Protein AF-A0A7Y7M8V8-F1 (afdb_monomer_lite)

Radius of gyration: 35.64 Å; chains: 1; bounding box: 34×25×125 Å

Sequence (103 aa):
MVRLAVLAALSCHGVASLQGTARAAEIVNPPLIYPPDTWQGRSSATIRVLDTLDSHVQVLTVPVGQDATYKALTIHVGACRDRPATLAPDAAAWVSVRDARQD

pLDDT: mean 85.19, std 17.35, range [39.41, 98.38]

Structure (mmCIF, N/CA/C/O backbone):
data_AF-A0A7Y7M8V8-F1
#
_entry.id   AF-A0A7Y7M8V8-F1
#
loop_
_atom_site.group_PDB
_atom_site.id
_atom_site.type_symbol
_atom_site.label_atom_id
_atom_site.label_alt_id
_atom_site.label_comp_id
_atom_site.label_asym_id
_atom_site.label_entity_id
_atom_site.label_seq_id
_atom_site.pdbx_PDB_ins_code
_atom_site.Cartn_x
_atom_site.Cartn_y
_atom_site.Cartn_z
_atom_site.occupancy
_atom_site.B_iso_or_equiv
_atom_site.auth_seq_id
_atom_site.auth_comp_id
_atom_site.auth_asym_id
_atom_site.auth_atom_id
_atom_site.pdbx_PDB_model_num
ATOM 1 N N . MET A 1 1 ? -12.256 12.903 -102.349 1.00 39.53 1 MET A N 1
ATOM 2 C CA . MET A 1 1 ? -11.100 12.053 -102.716 1.00 39.53 1 MET A CA 1
ATOM 3 C C . MET A 1 1 ? -10.357 11.749 -101.415 1.00 39.53 1 MET A C 1
ATOM 5 O O . MET A 1 1 ? -9.810 12.670 -100.841 1.00 39.53 1 MET A O 1
ATOM 9 N N . VAL A 1 2 ? -10.644 10.638 -100.721 1.00 40.38 2 VAL A N 1
ATOM 10 C CA . VAL A 1 2 ? -10.120 9.271 -100.975 1.00 40.38 2 VAL A CA 1
ATOM 11 C C . VAL A 1 2 ? -8.599 9.269 -100.754 1.00 40.38 2 VAL A C 1
ATOM 13 O O . VAL A 1 2 ? -7.888 9.728 -101.637 1.00 40.38 2 VAL A O 1
ATOM 16 N N . ARG A 1 3 ? -8.092 8.943 -99.550 1.00 45.53 3 ARG A N 1
ATOM 17 C CA . ARG A 1 3 ? -7.362 7.698 -99.153 1.00 45.53 3 ARG A CA 1
ATOM 18 C C . ARG A 1 3 ? -6.282 8.121 -98.124 1.00 45.53 3 ARG A C 1
ATOM 20 O O . ARG A 1 3 ? -5.821 9.244 -98.223 1.00 45.53 3 ARG A O 1
ATOM 27 N N . LEU A 1 4 ? -5.762 7.346 -97.175 1.00 39.41 4 LEU A N 1
ATOM 28 C CA . LEU A 1 4 ? -6.053 6.029 -96.612 1.00 39.41 4 LEU A CA 1
ATOM 29 C C . LEU A 1 4 ? -5.196 5.903 -95.332 1.00 39.41 4 LEU A C 1
ATOM 31 O O . LEU A 1 4 ? -4.106 6.463 -95.257 1.00 39.41 4 LEU A O 1
ATOM 35 N N . ALA A 1 5 ? -5.709 5.165 -94.354 1.00 51.12 5 ALA A N 1
ATOM 36 C CA . ALA A 1 5 ? -5.081 4.789 -93.095 1.00 51.12 5 ALA A CA 1
ATOM 37 C C . ALA A 1 5 ? -3.720 4.087 -93.235 1.00 51.12 5 ALA A C 1
ATOM 39 O O . ALA A 1 5 ? -3.570 3.241 -94.111 1.00 51.12 5 ALA A O 1
ATOM 40 N N . VAL A 1 6 ? -2.831 4.303 -92.256 1.00 51.28 6 VAL A N 1
ATOM 41 C CA . VAL A 1 6 ? -2.018 3.223 -91.665 1.00 51.28 6 VAL A CA 1
ATOM 42 C C . VAL A 1 6 ? -1.915 3.459 -90.153 1.00 51.28 6 VAL A C 1
ATOM 44 O O . VAL A 1 6 ? -1.092 4.231 -89.671 1.00 51.28 6 VAL A O 1
ATOM 47 N N . LEU A 1 7 ? -2.797 2.792 -89.405 1.00 50.16 7 LEU A N 1
ATOM 48 C CA . LEU A 1 7 ? -2.651 2.557 -87.971 1.00 50.16 7 LEU A CA 1
ATOM 49 C C . LEU A 1 7 ? -1.575 1.481 -87.784 1.00 50.16 7 LEU A C 1
ATOM 51 O O . LEU A 1 7 ? -1.818 0.309 -88.069 1.00 50.16 7 LEU A O 1
ATOM 55 N N . ALA A 1 8 ? -0.393 1.869 -87.309 1.00 52.03 8 ALA A N 1
ATOM 56 C CA . ALA A 1 8 ? 0.579 0.913 -86.796 1.00 52.03 8 ALA A CA 1
ATOM 57 C C . ALA A 1 8 ? 0.076 0.403 -85.438 1.00 52.03 8 ALA A C 1
ATOM 59 O O . ALA A 1 8 ? 0.242 1.047 -84.403 1.00 52.03 8 ALA A O 1
ATOM 60 N N . ALA A 1 9 ? -0.605 -0.741 -85.470 1.00 55.97 9 ALA A N 1
ATOM 61 C CA . ALA A 1 9 ? -1.009 -1.489 -84.292 1.00 55.97 9 ALA A CA 1
ATOM 62 C C . ALA A 1 9 ? 0.242 -2.035 -83.587 1.00 55.97 9 ALA A C 1
ATOM 64 O O . ALA A 1 9 ? 0.764 -3.088 -83.946 1.00 55.97 9 ALA A O 1
ATOM 65 N N . LEU A 1 10 ? 0.731 -1.309 -82.581 1.00 56.34 10 LEU A N 1
ATOM 66 C CA . LEU A 1 10 ? 1.698 -1.838 -81.628 1.00 56.34 10 LEU A CA 1
ATOM 67 C C . LEU A 1 10 ? 0.913 -2.574 -80.534 1.00 56.34 10 LEU A C 1
ATOM 69 O O . LEU A 1 10 ? 0.524 -2.007 -79.515 1.00 56.34 10 LEU A O 1
ATOM 73 N N . SER A 1 11 ? 0.604 -3.844 -80.786 1.00 57.94 11 SER A N 1
ATOM 74 C CA . SER A 1 11 ? 0.015 -4.748 -79.800 1.00 57.94 11 SER A CA 1
ATOM 75 C C . SER A 1 11 ? 1.048 -5.066 -78.715 1.00 57.94 11 SER A C 1
ATOM 77 O O . SER A 1 11 ? 1.807 -6.035 -78.809 1.00 57.94 11 SER A O 1
ATOM 79 N N . CYS A 1 12 ? 1.091 -4.218 -77.684 1.00 43.25 12 CYS A N 1
ATOM 80 C CA . CYS A 1 12 ? 1.772 -4.511 -76.429 1.00 43.25 12 CYS A CA 1
ATOM 81 C C . CYS A 1 12 ? 1.113 -5.740 -75.802 1.00 43.25 12 CYS A C 1
ATOM 83 O O . CYS A 1 12 ? -0.061 -5.723 -75.432 1.00 43.25 12 CYS A O 1
ATOM 85 N N . HIS A 1 13 ? 1.878 -6.823 -75.736 1.00 51.31 13 HIS A N 1
ATOM 86 C CA . HIS A 1 13 ? 1.470 -8.067 -75.110 1.00 51.31 13 HIS A CA 1
ATOM 87 C C . HIS A 1 13 ? 1.230 -7.813 -73.617 1.00 51.31 13 HIS A C 1
ATOM 89 O O . HIS A 1 13 ? 1.998 -7.100 -72.970 1.00 51.31 13 HIS A O 1
ATOM 95 N N . GLY A 1 14 ? 0.130 -8.361 -73.098 1.00 57.75 14 GLY A N 1
ATOM 96 C CA . GLY A 1 14 ? -0.328 -8.151 -71.730 1.00 57.75 14 GLY A CA 1
ATOM 97 C C . GLY A 1 14 ? 0.740 -8.514 -70.703 1.00 57.75 14 GLY A C 1
ATOM 98 O O . GLY A 1 14 ? 1.100 -9.679 -70.543 1.00 57.75 14 GLY A O 1
ATOM 99 N N . VAL A 1 15 ? 1.215 -7.505 -69.979 1.00 63.34 15 VAL A N 1
ATOM 100 C CA . VAL A 1 15 ? 2.007 -7.693 -68.767 1.00 63.34 15 VAL A CA 1
ATOM 101 C C . VAL A 1 15 ? 1.023 -8.059 -67.659 1.00 63.34 15 VAL A C 1
ATOM 103 O O . VAL A 1 15 ? 0.357 -7.193 -67.097 1.00 63.34 15 VAL A O 1
ATOM 106 N N . ALA A 1 16 ? 0.888 -9.354 -67.373 1.00 62.75 16 ALA A N 1
ATOM 107 C CA . ALA A 1 16 ? 0.229 -9.818 -66.160 1.00 62.75 16 ALA A CA 1
ATOM 108 C C . ALA A 1 16 ? 1.131 -9.461 -64.971 1.00 62.75 16 ALA A C 1
ATOM 110 O O . ALA A 1 16 ? 2.093 -10.162 -64.657 1.00 62.75 16 ALA A O 1
ATOM 111 N N . SER A 1 17 ? 0.862 -8.320 -64.342 1.00 64.25 17 SER A N 1
ATOM 112 C CA . SER A 1 17 ? 1.519 -7.909 -63.110 1.00 64.25 17 SER A CA 1
ATOM 113 C C . SER A 1 17 ? 1.072 -8.829 -61.973 1.00 64.25 17 SER A C 1
ATOM 115 O O . SER A 1 17 ? -0.026 -8.703 -61.436 1.00 64.25 17 SER A O 1
ATOM 117 N N . LEU A 1 18 ? 1.945 -9.761 -61.581 1.00 61.28 18 LEU A N 1
ATOM 118 C CA . LEU A 1 18 ? 1.863 -10.431 -60.285 1.00 61.28 18 LEU A CA 1
ATOM 119 C C . LEU A 1 18 ? 2.066 -9.372 -59.195 1.00 61.28 18 LEU A C 1
ATOM 121 O O . LEU A 1 18 ? 3.190 -9.041 -58.823 1.00 61.28 18 LEU A O 1
ATOM 125 N N . GLN A 1 19 ? 0.967 -8.805 -58.702 1.00 63.34 19 GLN A N 1
ATOM 126 C CA . GLN A 1 19 ? 0.968 -7.943 -57.526 1.00 63.34 19 GLN A CA 1
ATOM 127 C C . GLN A 1 19 ? 1.156 -8.812 -56.277 1.00 63.34 19 GLN A C 1
ATOM 129 O O . GLN A 1 19 ? 0.208 -9.145 -55.572 1.00 63.34 19 GLN A O 1
ATOM 134 N N . GLY A 1 20 ? 2.398 -9.221 -56.017 1.00 65.50 20 GLY A N 1
ATOM 135 C CA . GLY A 1 20 ? 2.774 -9.780 -54.725 1.00 65.50 20 GLY A CA 1
ATOM 136 C C . GLY A 1 20 ? 2.713 -8.678 -53.670 1.00 65.50 20 GLY A C 1
ATOM 137 O O . GLY A 1 20 ? 3.485 -7.723 -53.727 1.00 65.50 20 GLY A O 1
ATOM 138 N N . THR A 1 21 ? 1.799 -8.783 -52.707 1.00 71.06 21 THR A N 1
ATOM 139 C CA . THR A 1 21 ? 1.769 -7.884 -51.548 1.00 71.06 21 THR A CA 1
ATOM 140 C C . THR A 1 21 ? 2.996 -8.154 -50.679 1.00 71.06 21 THR A C 1
ATOM 142 O O . THR A 1 21 ? 3.006 -9.097 -49.886 1.00 71.06 21 THR A O 1
ATOM 145 N N . ALA A 1 22 ? 4.047 -7.352 -50.837 1.00 70.19 22 ALA A N 1
ATOM 146 C CA . ALA A 1 22 ? 5.196 -7.385 -49.943 1.00 70.19 22 ALA A CA 1
ATOM 147 C C . ALA A 1 22 ? 4.773 -6.847 -48.567 1.00 70.19 22 ALA A C 1
ATOM 149 O O . ALA A 1 22 ? 4.332 -5.704 -48.447 1.00 70.19 22 ALA A O 1
ATOM 150 N N . ARG A 1 23 ? 4.887 -7.671 -47.519 1.00 75.12 23 ARG A N 1
ATOM 151 C CA . ARG A 1 23 ? 4.767 -7.197 -46.135 1.00 75.12 23 ARG A CA 1
ATOM 152 C C . ARG A 1 23 ? 6.087 -6.547 -45.739 1.00 75.12 23 ARG A C 1
ATOM 154 O O . ARG A 1 23 ? 7.130 -7.190 -45.813 1.00 75.12 23 ARG A O 1
ATOM 161 N N . ALA A 1 24 ? 6.041 -5.276 -45.350 1.00 75.06 24 ALA A N 1
ATOM 162 C CA . ALA A 1 24 ? 7.185 -4.614 -44.738 1.00 75.06 24 ALA A CA 1
ATOM 163 C C . ALA A 1 24 ? 7.496 -5.278 -43.387 1.00 75.06 24 ALA A C 1
ATOM 165 O O . ALA A 1 24 ? 6.579 -5.704 -42.682 1.00 75.06 24 ALA A O 1
ATOM 166 N N . ALA A 1 25 ? 8.779 -5.379 -43.040 1.00 77.88 25 ALA A N 1
ATOM 167 C CA . ALA A 1 25 ? 9.182 -5.819 -41.713 1.00 77.88 25 ALA A CA 1
ATOM 168 C C . ALA A 1 25 ? 8.694 -4.795 -40.678 1.00 77.88 25 ALA A C 1
ATOM 170 O O . ALA A 1 25 ? 8.988 -3.604 -40.792 1.00 77.88 25 ALA A O 1
ATOM 171 N N . GLU A 1 26 ? 7.934 -5.256 -39.688 1.00 82.94 26 GLU A N 1
ATOM 172 C CA . GLU A 1 26 ? 7.537 -4.427 -38.556 1.00 82.94 26 GLU A CA 1
ATOM 173 C C . GLU A 1 26 ? 8.739 -4.265 -37.627 1.00 82.94 26 GLU A C 1
ATOM 175 O O . GLU A 1 26 ? 9.309 -5.246 -37.144 1.00 82.94 26 GLU A O 1
ATOM 180 N N . ILE A 1 27 ? 9.154 -3.019 -37.404 1.00 82.25 27 ILE A N 1
ATOM 181 C CA . ILE A 1 27 ? 10.169 -2.711 -36.400 1.00 82.25 27 ILE A CA 1
ATOM 182 C C . ILE A 1 27 ? 9.505 -2.897 -35.038 1.00 82.25 27 ILE A C 1
ATOM 184 O O . ILE A 1 27 ? 8.696 -2.074 -34.617 1.00 82.25 27 ILE A O 1
ATOM 188 N N . VAL A 1 28 ? 9.849 -3.987 -34.356 1.00 86.06 28 VAL A N 1
ATOM 189 C CA . VAL A 1 28 ? 9.449 -4.216 -32.967 1.00 86.06 28 VAL A CA 1
ATOM 190 C C . VAL A 1 28 ? 10.493 -3.576 -32.064 1.00 86.06 28 VAL A C 1
ATOM 192 O O . VAL A 1 28 ? 11.693 -3.814 -32.219 1.00 86.06 28 VAL A O 1
ATOM 195 N N . ASN A 1 29 ? 10.042 -2.761 -31.111 1.00 86.56 29 ASN A N 1
ATOM 196 C CA . ASN A 1 29 ? 10.941 -2.192 -30.117 1.00 86.56 29 ASN A CA 1
ATOM 197 C C . ASN A 1 29 ? 11.610 -3.327 -29.324 1.00 86.56 29 ASN A C 1
ATOM 199 O O . ASN A 1 29 ? 10.922 -4.271 -28.923 1.00 86.56 29 ASN A O 1
ATOM 203 N N . PRO A 1 30 ? 12.930 -3.251 -29.073 1.00 84.31 30 PRO A N 1
ATOM 204 C CA . PRO A 1 30 ? 13.595 -4.242 -28.245 1.00 84.31 30 PRO A CA 1
ATOM 205 C C . PRO A 1 30 ? 12.922 -4.304 -26.864 1.00 84.31 30 PRO A C 1
ATOM 207 O O . PRO A 1 30 ? 12.471 -3.271 -26.353 1.00 84.31 30 PRO A O 1
ATOM 210 N N . PRO A 1 31 ? 12.833 -5.497 -26.252 1.00 81.75 31 PRO A N 1
ATOM 211 C CA . PRO A 1 31 ? 12.216 -5.638 -24.945 1.00 81.75 31 PRO A CA 1
ATOM 212 C C . PRO A 1 31 ? 12.988 -4.819 -23.909 1.00 81.75 31 PRO A C 1
ATOM 214 O O . PRO A 1 31 ? 14.220 -4.763 -23.924 1.00 81.75 31 PRO A O 1
ATOM 217 N N . LEU A 1 32 ? 12.258 -4.203 -22.982 1.00 85.06 32 LEU A N 1
ATOM 218 C CA . LEU A 1 32 ? 12.864 -3.547 -21.830 1.00 85.06 32 LEU A CA 1
ATOM 219 C C . LEU A 1 32 ? 13.457 -4.622 -20.912 1.00 85.06 32 LEU A C 1
ATOM 221 O O . LEU A 1 32 ? 12.735 -5.494 -20.429 1.00 85.06 32 LEU A O 1
ATOM 225 N N . ILE A 1 33 ? 14.768 -4.562 -20.682 1.00 88.81 33 ILE A N 1
ATOM 226 C CA . ILE A 1 33 ? 15.479 -5.445 -19.753 1.00 88.81 33 ILE A CA 1
ATOM 227 C C . ILE A 1 33 ? 15.789 -4.656 -18.484 1.00 88.81 33 ILE A C 1
ATOM 229 O O . ILE A 1 33 ? 16.433 -3.609 -18.541 1.00 88.81 33 ILE A O 1
ATOM 233 N N . TYR A 1 34 ? 15.336 -5.170 -17.343 1.00 89.12 34 TYR A N 1
ATOM 234 C CA . TYR A 1 34 ? 15.567 -4.568 -16.034 1.00 89.12 34 TYR A CA 1
ATOM 235 C C . TYR A 1 34 ? 16.571 -5.403 -15.233 1.00 89.12 34 TYR A C 1
ATOM 237 O O . TYR A 1 34 ? 16.455 -6.632 -15.219 1.00 89.12 34 TYR A O 1
ATOM 245 N N . PRO A 1 35 ? 17.522 -4.767 -14.529 1.00 92.94 35 PRO A N 1
ATOM 246 C CA . PRO A 1 35 ? 18.325 -5.439 -13.515 1.00 92.94 35 PRO A CA 1
ATOM 247 C C . PRO A 1 35 ? 17.448 -6.163 -12.475 1.00 92.94 35 PRO A C 1
ATOM 249 O O . PRO A 1 35 ? 16.366 -5.666 -12.140 1.00 92.94 35 PRO A O 1
ATOM 252 N N . PRO A 1 36 ? 17.891 -7.312 -11.933 1.00 91.31 36 PRO A N 1
ATOM 253 C CA . PRO A 1 36 ? 17.092 -8.139 -11.024 1.00 91.31 36 PRO A CA 1
ATOM 254 C C . PRO A 1 36 ? 16.770 -7.466 -9.681 1.00 91.31 36 PRO A C 1
ATOM 256 O O . PRO A 1 36 ? 15.901 -7.936 -8.953 1.00 91.31 36 PRO A O 1
ATOM 259 N N . ASP A 1 37 ? 17.442 -6.375 -9.333 1.00 93.50 37 ASP A N 1
ATOM 260 C CA . ASP A 1 37 ? 17.248 -5.559 -8.132 1.00 93.50 37 ASP A CA 1
ATOM 261 C C . ASP A 1 37 ? 16.407 -4.291 -8.385 1.00 93.5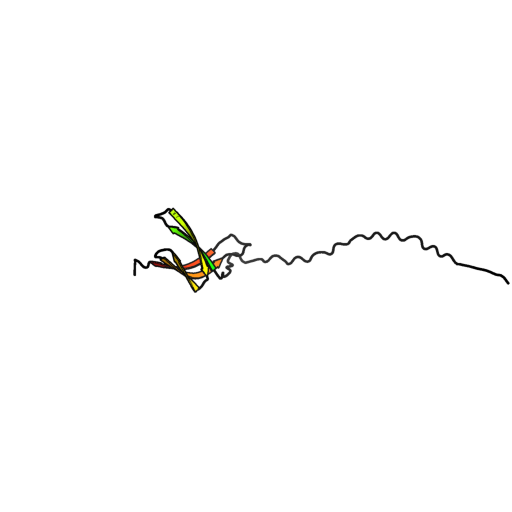0 37 ASP A C 1
ATOM 263 O O . ASP A 1 37 ? 16.263 -3.448 -7.501 1.00 93.50 37 ASP A O 1
ATOM 267 N N . THR A 1 38 ? 15.808 -4.160 -9.575 1.00 95.81 38 THR A N 1
ATOM 268 C CA . THR A 1 38 ? 15.004 -2.987 -9.944 1.00 95.81 38 THR A CA 1
ATOM 269 C C . THR A 1 38 ? 13.696 -2.906 -9.156 1.00 95.81 38 THR A C 1
ATOM 271 O O . THR A 1 38 ? 12.902 -3.848 -9.144 1.00 95.81 38 THR A O 1
ATOM 274 N N . TRP A 1 39 ? 13.427 -1.717 -8.611 1.00 95.88 39 TRP A N 1
ATOM 275 C CA . TRP A 1 39 ? 12.166 -1.335 -7.972 1.00 95.88 39 TRP A CA 1
ATOM 276 C C . TRP A 1 39 ? 11.562 -0.103 -8.644 1.00 95.88 39 TRP A C 1
ATOM 278 O O . TRP A 1 39 ? 12.268 0.872 -8.905 1.00 95.88 39 TRP A O 1
ATOM 288 N N . GLN A 1 40 ? 10.249 -0.112 -8.866 1.00 95.25 40 GLN A N 1
ATOM 289 C CA . GLN A 1 40 ? 9.497 1.001 -9.444 1.00 95.25 40 GLN A CA 1
ATOM 290 C C . GLN A 1 40 ? 8.576 1.616 -8.395 1.00 95.25 40 GLN A C 1
ATOM 292 O O . GLN A 1 40 ? 7.924 0.907 -7.640 1.00 95.25 40 GLN A O 1
ATOM 297 N N . GLY A 1 41 ? 8.545 2.948 -8.315 1.00 96.25 41 GLY A N 1
ATOM 298 C CA . GLY A 1 41 ? 7.630 3.651 -7.418 1.00 96.25 41 GLY A CA 1
ATOM 299 C C . GLY A 1 41 ? 6.183 3.550 -7.899 1.00 96.25 41 GLY A C 1
ATOM 300 O O . GLY A 1 41 ? 5.912 3.656 -9.095 1.00 96.25 41 GLY A O 1
ATOM 301 N N . ARG A 1 42 ? 5.249 3.401 -6.959 1.00 97.12 42 ARG A N 1
ATOM 302 C CA . ARG A 1 42 ? 3.804 3.426 -7.211 1.00 97.12 42 ARG A CA 1
ATOM 303 C C . ARG A 1 42 ? 3.151 4.564 -6.442 1.00 97.12 42 ARG A C 1
ATOM 305 O O . ARG A 1 42 ? 3.565 4.900 -5.339 1.00 97.12 42 ARG A O 1
ATOM 312 N N . SER A 1 43 ? 2.114 5.150 -7.035 1.00 97.31 43 SER A N 1
ATOM 313 C CA . SER A 1 43 ? 1.356 6.261 -6.444 1.00 97.31 43 SER A CA 1
ATOM 314 C C . SER A 1 43 ? 0.302 5.812 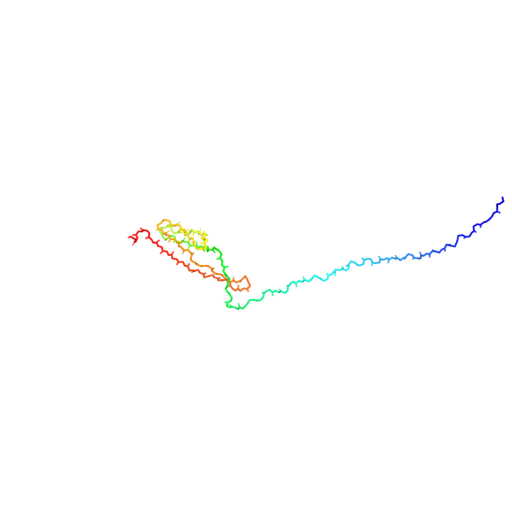-5.434 1.00 97.31 43 SER A C 1
ATOM 316 O O . SER A 1 43 ? -0.254 6.647 -4.727 1.00 97.31 43 SER A O 1
ATOM 318 N N . SER A 1 44 ? 0.014 4.513 -5.356 1.00 97.19 44 SER A N 1
ATOM 319 C CA . SER A 1 44 ? -0.940 3.946 -4.407 1.00 97.19 44 SER A CA 1
ATOM 320 C C . SER A 1 44 ? -0.491 2.569 -3.939 1.00 97.19 44 SER A C 1
ATOM 322 O O . SER A 1 44 ? 0.164 1.837 -4.682 1.00 97.19 44 SER A O 1
ATOM 324 N N . ALA A 1 45 ? -0.856 2.230 -2.706 1.00 97.62 45 ALA A N 1
ATOM 325 C CA . ALA A 1 45 ? -0.709 0.901 -2.142 1.00 97.62 45 ALA A CA 1
ATOM 326 C C . ALA A 1 45 ? -2.082 0.234 -2.037 1.00 97.62 45 ALA A C 1
ATOM 328 O O . ALA A 1 45 ? -3.058 0.854 -1.612 1.00 97.62 45 ALA A O 1
ATOM 329 N N . THR A 1 46 ? -2.145 -1.047 -2.396 1.00 97.06 46 THR A N 1
ATOM 330 C CA . THR A 1 46 ? -3.319 -1.886 -2.140 1.00 97.06 46 THR A CA 1
ATOM 331 C C . THR A 1 46 ? -3.045 -2.737 -0.907 1.00 97.06 46 THR A C 1
ATOM 333 O O . THR A 1 46 ? -2.154 -3.583 -0.922 1.00 97.06 46 THR A O 1
ATOM 336 N N . ILE A 1 47 ? -3.789 -2.496 0.168 1.00 96.19 47 ILE A N 1
ATOM 337 C CA . ILE A 1 47 ? -3.593 -3.115 1.480 1.00 96.19 47 ILE A CA 1
ATOM 338 C C . ILE A 1 47 ? -4.769 -4.044 1.764 1.00 96.19 47 ILE A C 1
ATOM 340 O O . ILE A 1 47 ? -5.925 -3.645 1.651 1.00 96.19 47 ILE A O 1
ATOM 344 N N . ARG A 1 48 ? -4.479 -5.288 2.152 1.00 96.81 48 ARG A N 1
ATOM 345 C CA . ARG A 1 48 ? -5.487 -6.250 2.613 1.00 96.81 48 ARG A CA 1
ATOM 346 C C . ARG A 1 48 ? -5.491 -6.269 4.133 1.00 96.81 48 ARG A C 1
ATOM 348 O O . ARG A 1 48 ? -4.530 -6.732 4.740 1.00 96.81 48 ARG A O 1
ATOM 355 N N . VAL A 1 49 ? -6.565 -5.775 4.729 1.00 96.19 49 VAL A N 1
ATOM 356 C CA . VAL A 1 49 ? -6.770 -5.779 6.175 1.00 96.19 49 VAL A CA 1
ATOM 357 C C . VAL A 1 49 ? -7.602 -7.000 6.531 1.00 96.19 49 VAL A C 1
ATOM 359 O O . VAL A 1 49 ? -8.703 -7.161 6.012 1.00 96.19 49 VAL A O 1
ATOM 362 N N . LEU A 1 50 ? -7.061 -7.865 7.385 1.00 96.56 50 LEU A N 1
ATOM 363 C CA . LEU A 1 50 ? -7.798 -8.972 7.980 1.00 96.56 50 LEU A CA 1
ATOM 364 C C . LEU A 1 50 ? -8.317 -8.522 9.338 1.00 96.56 50 LEU A C 1
ATOM 366 O O . LEU A 1 50 ? -7.523 -8.226 10.231 1.00 96.56 50 LEU A O 1
ATOM 370 N N . ASP A 1 51 ? -9.629 -8.529 9.496 1.00 95.06 51 ASP A N 1
ATOM 371 C CA . ASP A 1 51 ? -10.225 -8.535 10.815 1.00 95.06 51 ASP A CA 1
ATOM 372 C C . ASP A 1 51 ? -10.405 -9.983 11.274 1.00 95.06 51 ASP A C 1
ATOM 374 O O . ASP A 1 51 ? -10.987 -10.832 10.600 1.00 95.06 51 ASP A O 1
ATOM 378 N N . THR A 1 52 ? -9.782 -10.285 12.407 1.00 93.56 52 THR A N 1
ATOM 379 C CA . THR A 1 52 ? -9.719 -11.625 12.984 1.00 93.56 52 THR A CA 1
ATOM 380 C C . THR A 1 52 ? -10.939 -11.958 13.839 1.00 93.56 52 THR A C 1
ATOM 382 O O . THR A 1 52 ? -11.170 -13.134 14.107 1.00 93.56 52 THR A O 1
ATOM 385 N N . LEU A 1 53 ? -11.729 -10.960 14.252 1.00 95.31 53 LEU A N 1
ATOM 386 C CA . LEU A 1 53 ? -12.946 -11.141 15.045 1.00 95.31 53 LEU A CA 1
ATOM 387 C C . LEU A 1 53 ? -14.099 -11.644 14.179 1.00 95.31 53 LEU A C 1
ATOM 389 O O . LEU A 1 53 ? -14.858 -12.513 14.600 1.00 95.31 53 LEU A O 1
ATOM 393 N N . ASP A 1 54 ? -14.219 -11.100 12.970 1.00 93.12 54 ASP A N 1
ATOM 394 C CA . ASP A 1 54 ? -15.244 -11.457 11.986 1.00 93.12 54 ASP A CA 1
ATOM 395 C C . ASP A 1 54 ? -14.683 -12.299 10.821 1.00 93.12 54 ASP A C 1
ATOM 397 O O . ASP A 1 54 ? -15.441 -12.732 9.953 1.00 93.12 54 ASP A O 1
ATOM 401 N N . SER A 1 55 ? -13.373 -12.591 10.820 1.00 96.38 55 SER A N 1
ATOM 402 C CA . SER A 1 55 ? -12.668 -13.326 9.754 1.00 96.38 55 SER A CA 1
ATOM 403 C C . SER A 1 55 ? -12.856 -12.704 8.366 1.00 96.38 55 SER A C 1
ATOM 405 O O . SER A 1 55 ? -12.857 -13.401 7.346 1.00 96.38 55 SER A O 1
ATOM 407 N N . HIS A 1 56 ? -13.024 -11.386 8.312 1.00 96.12 56 HIS A N 1
ATOM 408 C CA . HIS A 1 56 ? -13.291 -10.660 7.084 1.00 96.12 56 HIS A CA 1
ATOM 409 C C . HIS A 1 56 ? -12.029 -9.968 6.564 1.00 96.12 56 HIS A C 1
ATOM 411 O O . HIS A 1 56 ? -11.310 -9.294 7.301 1.00 96.12 56 HIS A O 1
ATOM 417 N N . VAL A 1 57 ? -11.774 -10.090 5.258 1.00 97.25 57 VAL A N 1
ATOM 418 C CA . VAL A 1 57 ? -10.698 -9.351 4.592 1.00 97.25 57 VAL A CA 1
ATOM 419 C C . VAL A 1 57 ? -11.280 -8.176 3.821 1.00 97.25 57 VAL A C 1
ATOM 421 O O . VAL A 1 57 ? -12.021 -8.376 2.862 1.00 97.25 57 VAL A O 1
ATOM 424 N N . GLN A 1 58 ? -10.870 -6.959 4.173 1.00 97.12 58 GLN A N 1
ATOM 425 C CA . GLN A 1 58 ? -11.142 -5.765 3.378 1.00 97.12 58 GLN A CA 1
ATOM 426 C C . GLN A 1 58 ? -9.907 -5.343 2.580 1.00 97.12 58 GLN A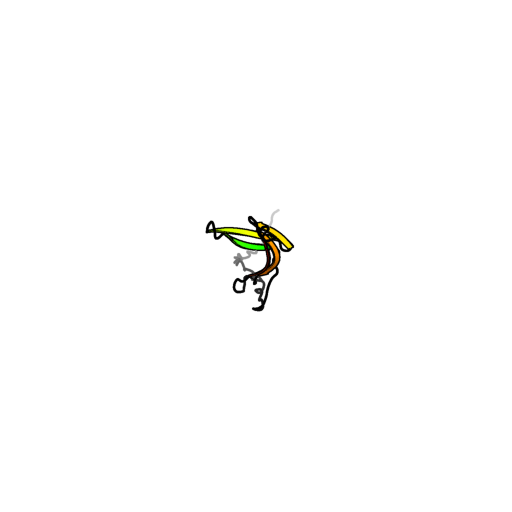 C 1
ATOM 428 O O . GLN A 1 58 ? -8.780 -5.397 3.068 1.00 97.12 58 GLN A O 1
ATOM 433 N N . VAL A 1 59 ? -10.124 -4.898 1.344 1.00 97.75 59 VAL A N 1
ATOM 434 C CA . VAL A 1 59 ? -9.080 -4.315 0.496 1.00 97.75 59 VAL A CA 1
ATOM 435 C C . VAL A 1 59 ? -9.219 -2.798 0.508 1.00 97.75 59 VAL A C 1
ATOM 437 O O . VAL A 1 59 ? -10.295 -2.274 0.229 1.00 97.75 59 VAL A O 1
ATOM 440 N N . LEU A 1 60 ? -8.131 -2.105 0.822 1.00 97.50 60 LEU A N 1
ATOM 441 C CA . LEU A 1 60 ? -8.025 -0.651 0.803 1.00 97.50 60 LEU A CA 1
ATOM 442 C C . LEU A 1 60 ? -7.040 -0.242 -0.290 1.00 97.50 60 LEU A C 1
ATOM 444 O O . LEU A 1 60 ? -5.955 -0.812 -0.385 1.00 97.50 60 LEU A O 1
ATOM 448 N N . THR A 1 61 ? -7.385 0.768 -1.082 1.00 97.94 61 THR A N 1
ATOM 449 C CA . THR A 1 61 ? -6.447 1.423 -2.000 1.00 97.94 61 THR A CA 1
ATOM 450 C C . THR A 1 61 ? -6.138 2.802 -1.447 1.00 97.94 61 THR A C 1
ATOM 452 O O . THR A 1 61 ? -7.016 3.659 -1.393 1.00 97.94 61 THR A O 1
ATOM 455 N N . VAL A 1 62 ? -4.896 3.004 -1.015 1.00 98.12 62 VAL A N 1
ATOM 456 C CA . VAL A 1 62 ? -4.466 4.226 -0.329 1.00 98.12 62 VAL A CA 1
ATOM 457 C C . VAL A 1 62 ? -3.404 4.919 -1.177 1.00 98.12 62 VAL A C 1
ATOM 459 O O . VAL A 1 62 ? -2.375 4.301 -1.475 1.00 98.12 62 VAL A O 1
ATOM 462 N N . PRO A 1 63 ? -3.618 6.173 -1.608 1.00 98.38 63 PRO A N 1
ATOM 463 C CA . PRO A 1 63 ? -2.576 6.943 -2.273 1.00 98.38 63 PRO A CA 1
ATOM 464 C C . PRO A 1 63 ? -1.369 7.159 -1.350 1.00 98.38 63 PRO A C 1
ATOM 466 O O . PRO A 1 63 ? -1.514 7.312 -0.140 1.00 98.38 63 PRO A O 1
ATOM 469 N N . VAL A 1 64 ? -0.166 7.195 -1.919 1.00 98.19 64 VAL A N 1
ATOM 470 C CA . VAL A 1 64 ? 1.047 7.517 -1.157 1.00 98.19 64 VAL A CA 1
ATOM 471 C C . VAL A 1 64 ? 0.954 8.949 -0.618 1.00 98.19 64 VAL A C 1
ATOM 473 O O . VAL A 1 64 ? 0.571 9.872 -1.336 1.00 98.19 64 VAL A O 1
ATOM 476 N N . GLY A 1 65 ? 1.310 9.125 0.651 1.00 98.12 65 GLY A N 1
ATOM 477 C CA . GLY A 1 65 ? 1.186 10.365 1.410 1.00 98.12 65 GLY A CA 1
ATOM 478 C C . GLY A 1 65 ? -0.201 10.596 2.012 1.00 98.12 65 GLY A C 1
ATOM 479 O O . GLY A 1 65 ? -0.428 11.669 2.562 1.00 98.12 65 GLY A O 1
ATOM 480 N N . GLN A 1 66 ? -1.123 9.635 1.903 1.00 98.38 66 GLN A N 1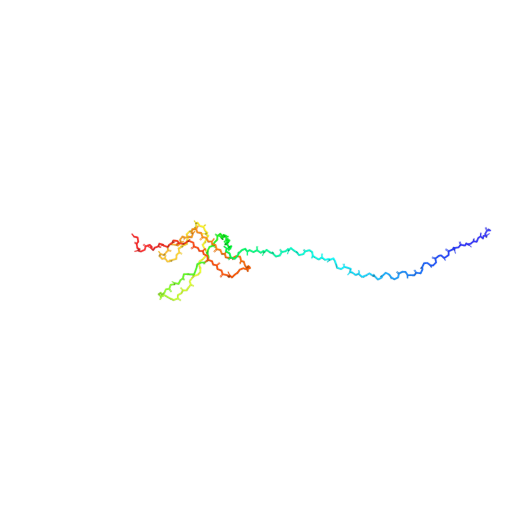
ATOM 481 C CA . GLN A 1 66 ? -2.485 9.742 2.428 1.00 98.38 66 GLN A CA 1
ATOM 482 C C . GLN A 1 66 ? -2.771 8.701 3.509 1.00 98.38 66 GLN A C 1
ATOM 484 O O . GLN A 1 66 ? -2.077 7.685 3.635 1.00 98.38 66 GLN A O 1
ATOM 489 N N . ASP A 1 67 ? -3.843 8.974 4.249 1.00 97.81 67 ASP A N 1
ATOM 490 C CA . ASP A 1 67 ? -4.390 8.094 5.270 1.00 97.81 67 ASP A CA 1
ATOM 491 C C . ASP A 1 67 ? -5.641 7.380 4.760 1.00 97.81 67 ASP A C 1
ATOM 493 O O . ASP A 1 67 ? -6.449 7.935 4.012 1.00 97.81 67 ASP A O 1
ATOM 497 N N . ALA A 1 68 ? -5.826 6.152 5.225 1.00 97.62 68 ALA A N 1
ATOM 498 C CA . ALA A 1 68 ? -7.097 5.454 5.165 1.00 97.62 68 ALA A CA 1
ATOM 499 C C . ALA A 1 68 ? -7.514 5.013 6.564 1.00 97.62 68 ALA A C 1
ATOM 501 O O . ALA A 1 68 ? -6.690 4.588 7.375 1.00 97.62 68 ALA A O 1
ATOM 502 N N . THR A 1 69 ? -8.813 5.078 6.830 1.00 96.62 69 THR A N 1
ATOM 503 C CA . THR A 1 69 ? -9.387 4.632 8.098 1.00 96.62 69 THR A CA 1
ATOM 504 C C . THR A 1 69 ? -10.067 3.283 7.913 1.00 96.62 69 THR A C 1
ATOM 506 O O . THR A 1 69 ? -10.872 3.100 6.999 1.00 96.62 69 THR A O 1
ATOM 509 N N . TYR A 1 70 ? -9.769 2.345 8.809 1.00 96.06 70 TYR A N 1
ATOM 510 C CA . TYR A 1 70 ? -10.450 1.062 8.922 1.00 96.06 70 TYR A CA 1
ATOM 511 C C . TYR A 1 70 ? -10.856 0.821 10.374 1.00 96.06 70 TYR A C 1
ATOM 513 O O . TYR A 1 70 ? -10.011 0.538 11.222 1.00 96.06 70 TYR A O 1
ATOM 521 N N . LYS A 1 71 ? -12.157 0.907 10.671 1.00 94.25 71 LYS A N 1
ATOM 522 C CA . LYS A 1 71 ? -12.683 0.816 12.044 1.00 94.25 71 LYS A CA 1
ATOM 523 C C . LYS A 1 71 ? -11.940 1.811 12.962 1.00 94.25 71 LYS A C 1
ATOM 525 O O . LYS A 1 71 ? -12.058 3.011 12.746 1.00 94.25 71 LYS A O 1
ATOM 530 N N . ALA A 1 72 ? -11.182 1.329 13.948 1.00 94.00 72 ALA A N 1
ATOM 531 C CA . ALA A 1 72 ? -10.384 2.157 14.862 1.00 94.00 72 ALA A CA 1
ATOM 532 C C . ALA A 1 72 ? -8.932 2.396 14.395 1.00 94.00 72 ALA A C 1
ATOM 534 O O . ALA A 1 72 ? -8.177 3.081 15.080 1.00 94.00 72 ALA A O 1
ATOM 535 N N . LEU A 1 73 ? -8.524 1.819 13.259 1.00 95.31 73 LEU A N 1
ATOM 536 C CA . LEU A 1 73 ? -7.170 1.935 12.727 1.00 95.31 73 LEU A CA 1
ATOM 537 C C . LEU A 1 73 ? -7.071 3.080 11.719 1.00 95.31 73 LEU A C 1
ATOM 539 O O . LEU A 1 73 ? -7.836 3.137 10.754 1.00 95.31 73 LEU A O 1
ATOM 543 N N . THR A 1 74 ? -6.061 3.924 11.893 1.00 97.31 74 THR A N 1
ATOM 544 C CA . THR A 1 74 ? -5.607 4.888 10.887 1.00 97.31 74 THR A CA 1
ATOM 545 C C . THR A 1 74 ? -4.330 4.357 10.252 1.00 97.31 74 THR A C 1
ATOM 547 O O . THR A 1 74 ? -3.340 4.102 10.940 1.00 97.31 74 THR A O 1
ATOM 550 N N . ILE A 1 75 ? -4.363 4.157 8.937 1.00 97.69 75 ILE A N 1
ATOM 551 C CA . ILE A 1 75 ? -3.291 3.554 8.147 1.00 97.69 75 ILE A CA 1
ATOM 552 C C . ILE A 1 75 ? -2.724 4.626 7.217 1.00 97.69 75 ILE A C 1
ATOM 554 O O . ILE A 1 75 ? -3.386 5.021 6.260 1.00 97.69 75 ILE A O 1
ATOM 558 N N . HIS A 1 76 ? -1.493 5.061 7.478 1.00 98.25 76 HIS A N 1
ATOM 559 C CA . HIS A 1 76 ? -0.749 5.993 6.635 1.00 98.25 76 HIS A CA 1
ATOM 560 C C . HIS A 1 76 ? 0.179 5.238 5.684 1.00 98.25 76 HIS A C 1
ATOM 562 O O . HIS A 1 76 ? 0.955 4.382 6.123 1.00 98.25 76 HIS A O 1
ATOM 568 N N . VAL A 1 77 ? 0.170 5.593 4.398 1.00 98.31 77 VAL A N 1
ATOM 569 C CA . VAL A 1 77 ? 1.098 5.031 3.404 1.00 98.31 77 VAL A CA 1
ATOM 570 C C . VAL A 1 77 ? 2.142 6.067 3.024 1.00 98.31 77 VAL A C 1
ATOM 572 O O . VAL A 1 77 ? 1.843 7.010 2.304 1.00 98.31 77 VAL A O 1
ATOM 575 N N . GLY A 1 78 ? 3.391 5.869 3.442 1.00 98.12 78 GLY A N 1
ATOM 576 C CA . GLY A 1 78 ? 4.468 6.825 3.168 1.00 98.12 78 GLY A CA 1
ATOM 577 C C . GLY A 1 78 ? 5.235 6.561 1.867 1.00 98.12 78 GLY A C 1
ATOM 578 O O . GLY A 1 78 ? 5.727 7.493 1.238 1.00 98.12 78 GLY A O 1
ATOM 579 N N . ALA A 1 79 ? 5.332 5.302 1.431 1.00 97.94 79 ALA A N 1
ATOM 580 C CA . ALA A 1 79 ? 5.937 4.933 0.150 1.00 97.94 79 ALA A CA 1
ATOM 581 C C . ALA A 1 79 ? 5.413 3.579 -0.335 1.00 97.94 79 ALA A C 1
ATOM 583 O O . ALA A 1 79 ? 5.122 2.704 0.477 1.00 97.94 79 ALA A O 1
ATOM 584 N N . CYS A 1 80 ? 5.355 3.382 -1.652 1.00 97.75 80 CYS A N 1
ATOM 585 C CA . CYS A 1 80 ? 5.018 2.102 -2.269 1.00 97.75 80 CYS A CA 1
ATOM 586 C C . CYS A 1 80 ? 5.916 1.851 -3.483 1.00 97.75 80 CYS A C 1
ATOM 588 O O . CYS A 1 80 ? 6.162 2.760 -4.282 1.00 97.75 80 CYS A O 1
ATOM 590 N N . ARG A 1 81 ? 6.432 0.628 -3.600 1.00 97.56 81 ARG A N 1
ATOM 591 C CA . ARG A 1 81 ? 7.252 0.166 -4.716 1.00 97.56 81 ARG A CA 1
ATOM 592 C C . ARG A 1 81 ? 6.866 -1.251 -5.106 1.00 97.56 81 ARG A C 1
ATOM 594 O O . ARG A 1 81 ? 6.532 -2.051 -4.239 1.00 97.56 81 ARG A O 1
ATOM 601 N N . ASP A 1 82 ? 6.984 -1.576 -6.381 1.00 96.81 82 ASP A N 1
ATOM 602 C CA . ASP A 1 82 ? 6.839 -2.937 -6.885 1.00 96.81 82 ASP A CA 1
ATOM 603 C C . ASP A 1 82 ? 7.927 -3.283 -7.902 1.00 96.81 82 ASP A C 1
ATOM 605 O O . ASP A 1 82 ? 8.652 -2.422 -8.415 1.00 96.81 82 ASP A O 1
ATOM 609 N N . ARG A 1 83 ? 8.085 -4.581 -8.150 1.00 95.81 83 ARG A N 1
ATOM 610 C CA . ARG A 1 83 ? 8.968 -5.066 -9.206 1.00 95.81 83 ARG A CA 1
ATOM 611 C C . ARG A 1 83 ? 8.309 -4.872 -10.579 1.00 95.81 83 ARG A C 1
ATOM 613 O O . ARG A 1 83 ? 7.102 -5.078 -10.707 1.00 95.81 83 ARG A O 1
ATOM 620 N N . PRO A 1 84 ? 9.087 -4.511 -11.619 1.00 93.81 84 PRO A N 1
ATOM 621 C CA . PRO A 1 84 ? 8.601 -4.487 -12.995 1.00 93.81 84 PRO A CA 1
ATOM 622 C C . PRO A 1 84 ? 7.934 -5.809 -13.389 1.00 93.81 84 PRO A C 1
ATOM 624 O O . PRO A 1 84 ? 8.364 -6.875 -12.953 1.00 93.81 84 PRO A O 1
ATOM 627 N N . ALA A 1 85 ? 6.958 -5.753 -14.298 1.00 90.31 85 ALA A N 1
ATOM 628 C CA . ALA A 1 85 ? 6.190 -6.925 -14.738 1.00 90.31 85 ALA A CA 1
ATOM 629 C C . ALA A 1 85 ? 7.032 -8.041 -15.396 1.00 90.31 85 ALA A C 1
ATOM 631 O O . ALA A 1 85 ? 6.556 -9.160 -15.557 1.00 90.31 85 ALA A O 1
ATOM 632 N N . THR A 1 86 ? 8.272 -7.746 -15.795 1.00 90.81 86 THR A N 1
ATOM 633 C CA . THR A 1 86 ? 9.222 -8.721 -16.353 1.00 90.81 86 THR A CA 1
ATOM 634 C C . THR A 1 86 ? 10.011 -9.485 -15.283 1.00 90.81 86 THR A C 1
ATOM 636 O O . THR A 1 86 ? 10.751 -10.403 -15.625 1.00 90.81 86 THR A O 1
ATOM 639 N N . LEU A 1 87 ? 9.927 -9.082 -14.011 1.00 92.50 87 LEU A N 1
ATOM 640 C CA . LEU A 1 87 ? 10.546 -9.760 -12.870 1.00 92.50 87 LEU A CA 1
ATOM 641 C C . LEU A 1 87 ? 9.481 -10.517 -12.061 1.00 92.50 87 LEU A C 1
ATOM 643 O O . LEU A 1 87 ? 8.281 -10.348 -12.274 1.00 92.50 87 LEU A O 1
ATOM 647 N N . ALA A 1 88 ? 9.919 -11.356 -11.117 1.00 93.31 88 ALA A N 1
ATOM 648 C CA . ALA A 1 88 ? 9.007 -12.014 -10.184 1.00 93.31 88 ALA A CA 1
ATOM 649 C C . ALA A 1 88 ? 8.156 -10.964 -9.432 1.00 93.31 88 ALA A C 1
ATOM 651 O O . ALA A 1 88 ? 8.725 -9.968 -8.978 1.00 93.31 88 ALA A O 1
ATOM 652 N N . PRO A 1 89 ? 6.831 -11.159 -9.289 1.00 94.19 89 PRO A N 1
ATOM 653 C CA . PRO A 1 89 ? 5.972 -10.201 -8.601 1.00 94.19 89 PRO A CA 1
ATOM 654 C C . PRO A 1 89 ? 6.377 -10.028 -7.138 1.00 94.19 89 PRO A C 1
ATOM 656 O O . PRO A 1 89 ? 6.447 -10.998 -6.386 1.00 94.19 89 PRO A O 1
ATOM 659 N N . ASP A 1 90 ? 6.620 -8.785 -6.745 1.00 95.69 90 ASP A N 1
ATOM 660 C CA . ASP A 1 90 ? 6.981 -8.408 -5.381 1.00 95.69 90 ASP A CA 1
ATOM 661 C C . ASP A 1 90 ? 6.634 -6.933 -5.166 1.00 95.69 90 ASP A C 1
ATOM 663 O O . ASP A 1 90 ? 6.690 -6.131 -6.106 1.00 95.69 90 ASP A O 1
ATOM 667 N N . ALA A 1 91 ? 6.280 -6.581 -3.935 1.00 95.62 91 ALA A N 1
ATOM 668 C CA . ALA A 1 91 ? 5.899 -5.234 -3.553 1.00 95.62 91 ALA A CA 1
ATOM 669 C C . ALA A 1 91 ? 6.402 -4.910 -2.146 1.00 95.62 91 ALA A C 1
ATOM 671 O O . ALA A 1 91 ? 6.323 -5.723 -1.228 1.00 95.62 91 ALA A O 1
ATOM 672 N N . ALA A 1 92 ? 6.863 -3.679 -1.969 1.00 96.56 92 ALA A N 1
ATOM 673 C CA . ALA A 1 92 ? 7.310 -3.142 -0.699 1.00 96.56 92 ALA A CA 1
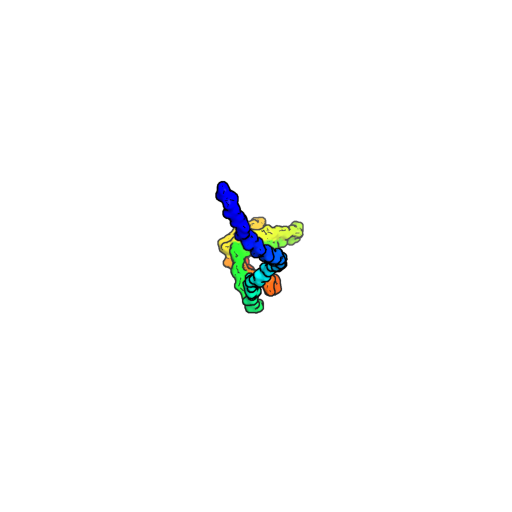ATOM 674 C C . ALA A 1 92 ? 6.603 -1.813 -0.434 1.00 96.56 92 ALA A C 1
ATOM 676 O O . ALA A 1 92 ? 6.536 -0.939 -1.301 1.00 96.56 92 ALA A O 1
ATOM 677 N N . ALA A 1 93 ? 6.092 -1.634 0.779 1.00 97.12 93 ALA A N 1
ATOM 678 C CA . ALA A 1 93 ? 5.482 -0.384 1.202 1.00 97.12 93 ALA A CA 1
ATOM 679 C C . ALA A 1 93 ? 5.984 0.012 2.588 1.00 97.12 93 ALA A C 1
ATOM 681 O O . ALA A 1 93 ? 6.191 -0.840 3.451 1.00 97.12 93 ALA A O 1
ATOM 682 N N . TRP A 1 94 ? 6.153 1.314 2.802 1.00 97.81 94 TRP A N 1
ATOM 683 C CA . TRP A 1 94 ? 6.304 1.867 4.140 1.00 97.81 94 TRP A CA 1
ATOM 684 C C . TRP A 1 94 ? 4.929 2.305 4.639 1.00 97.81 94 TRP A C 1
ATOM 686 O O . TRP A 1 94 ? 4.294 3.173 4.035 1.00 97.81 94 TRP A O 1
ATOM 696 N N . VAL A 1 95 ? 4.475 1.676 5.722 1.00 97.62 95 VAL A N 1
ATOM 697 C CA . VAL A 1 95 ? 3.143 1.872 6.299 1.00 97.62 95 VAL A CA 1
ATOM 698 C C . VAL A 1 95 ? 3.286 2.170 7.788 1.00 97.62 95 VAL A C 1
ATOM 700 O O . VAL A 1 95 ? 4.036 1.490 8.488 1.00 97.62 95 VAL A O 1
ATOM 703 N N . SER A 1 96 ? 2.561 3.174 8.273 1.00 97.81 96 SER A N 1
ATOM 704 C CA . SER A 1 96 ? 2.380 3.437 9.702 1.00 97.81 96 SER A CA 1
ATOM 705 C C . SER A 1 96 ? 0.926 3.167 10.064 1.00 97.81 96 SER A C 1
ATOM 707 O O . SER A 1 96 ? 0.021 3.594 9.353 1.00 97.81 96 SER A O 1
ATOM 709 N N . VAL A 1 97 ? 0.701 2.437 11.153 1.00 96.88 97 VAL A N 1
ATOM 71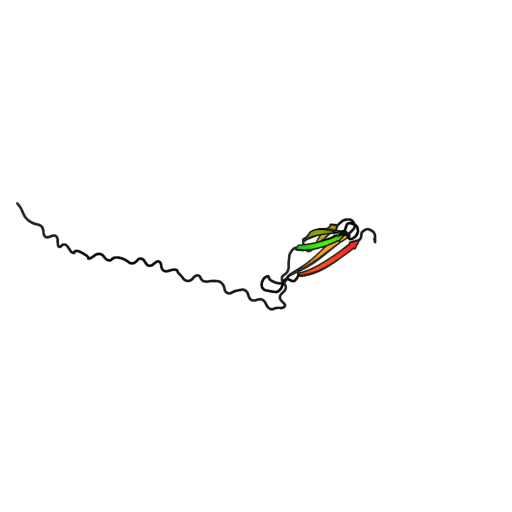0 C CA . VAL A 1 97 ? -0.638 2.098 11.642 1.00 96.88 97 VAL A CA 1
ATOM 711 C C . VAL A 1 97 ? -0.775 2.635 13.058 1.00 96.88 97 VAL A C 1
ATOM 713 O O . VAL A 1 97 ? 0.112 2.417 13.883 1.00 96.88 97 VAL A O 1
ATOM 716 N N . ARG A 1 98 ? -1.872 3.341 13.326 1.00 96.81 98 ARG A N 1
ATOM 717 C CA . ARG A 1 98 ? -2.233 3.869 14.648 1.00 96.81 98 ARG A CA 1
ATOM 718 C C . ARG A 1 98 ? -3.605 3.336 15.041 1.00 96.81 98 ARG A C 1
ATOM 720 O O . ARG A 1 98 ? -4.491 3.297 14.189 1.00 96.81 98 ARG A O 1
ATOM 727 N N . ASP A 1 99 ? -3.772 2.923 16.293 1.00 95.19 99 ASP A N 1
ATOM 728 C CA . ASP A 1 99 ? -5.061 2.488 16.841 1.00 95.19 99 ASP A CA 1
ATOM 729 C C . ASP A 1 99 ? -5.593 3.577 17.768 1.00 95.19 99 ASP A C 1
ATOM 731 O O . ASP A 1 99 ? -5.011 3.831 18.819 1.00 95.19 99 ASP A O 1
ATOM 735 N N . ALA A 1 100 ? -6.731 4.166 17.408 1.00 90.12 100 ALA A N 1
ATOM 736 C CA . ALA A 1 100 ? -7.369 5.227 18.182 1.00 90.12 100 ALA A CA 1
ATOM 737 C C . ALA A 1 100 ? -7.799 4.794 19.600 1.00 90.12 100 ALA A C 1
ATOM 739 O O . ALA A 1 100 ? -8.223 5.629 20.392 1.00 90.12 100 ALA A O 1
ATOM 740 N N . ARG A 1 101 ? -7.753 3.494 19.926 1.00 89.50 101 ARG A N 1
ATOM 741 C CA . ARG A 1 101 ? -8.029 2.968 21.275 1.00 89.50 101 ARG A CA 1
ATOM 742 C C . ARG A 1 101 ? -6.790 2.891 22.168 1.00 89.50 101 ARG A C 1
ATOM 744 O O . ARG A 1 101 ? -6.943 2.622 23.356 1.00 89.50 101 ARG A O 1
ATOM 751 N N . GLN A 1 102 ? -5.593 3.001 21.593 1.00 78.81 102 GLN A N 1
ATOM 752 C CA . GLN A 1 102 ? -4.317 2.922 22.316 1.00 78.81 102 GLN A CA 1
ATOM 753 C C . GLN A 1 102 ? -3.672 4.297 22.545 1.00 78.81 102 GLN A C 1
ATOM 755 O O . GLN A 1 102 ? -2.618 4.360 23.179 1.00 78.81 102 GLN A O 1
ATOM 760 N N . ASP A 1 103 ? -4.317 5.353 22.052 1.00 57.25 103 ASP A N 1
ATOM 761 C CA . ASP A 1 103 ? -3.975 6.757 22.286 1.00 57.25 103 ASP A CA 1
ATOM 762 C C . ASP A 1 103 ? -4.664 7.283 23.562 1.00 57.25 103 ASP A C 1
ATOM 764 O O . ASP A 1 103 ? -4.033 8.094 24.280 1.00 57.25 103 ASP A O 1
#

Organism: NCBI:txid1216886

Secondary structure (DSSP, 8-state):
---------------------PPPPP-PPPPP---TT--EE-SEEEEEEEETTTTEEEEEEEETT-EEEETTEEEEEEEEEE--TTS---EEEEEEEEETT--

Foldseek 3Di:
DDDDDDDPPPPDDDDPDPPDPDDDDDDDDPDDDDDQPDKDWDQWDWDWDADPVVRDTDIDIAGAQGWDDDPQKIKHWPTKIWDPPVYDTDIDTDIDIDGNVVD

InterPro domains:
  IPR019225 Protein of unknown function DUF2155 [PF09923] (45-102)